Protein AF-A0A7W9BQ18-F1 (afdb_monomer_lite)

Structure (mmCIF, N/CA/C/O backbone):
data_AF-A0A7W9BQ18-F1
#
_entry.id   AF-A0A7W9BQ18-F1
#
loop_
_atom_site.group_PDB
_atom_site.id
_atom_site.type_symbol
_atom_site.label_atom_id
_atom_site.label_alt_id
_atom_site.label_comp_id
_atom_site.label_asym_id
_atom_site.label_entity_id
_atom_site.label_seq_id
_atom_site.pdbx_PDB_ins_code
_atom_site.Cartn_x
_atom_site.Cartn_y
_atom_site.Cartn_z
_atom_site.occupancy
_atom_site.B_iso_or_equiv
_atom_site.auth_seq_id
_atom_site.auth_comp_id
_atom_site.auth_asym_id
_atom_site.auth_atom_id
_atom_site.pdbx_PDB_model_num
ATOM 1 N N . MET A 1 1 ? 9.554 8.331 -1.768 1.00 91.44 1 MET A N 1
ATOM 2 C CA . MET A 1 1 ? 8.658 9.145 -2.609 1.00 91.44 1 MET A CA 1
ATOM 3 C C . MET A 1 1 ? 7.290 9.206 -1.966 1.00 91.44 1 MET A C 1
ATOM 5 O O . MET A 1 1 ? 6.729 8.157 -1.668 1.00 91.44 1 MET A O 1
ATOM 9 N N . TYR A 1 2 ? 6.785 10.415 -1.754 1.00 96.31 2 TYR A N 1
ATOM 10 C CA . TYR A 1 2 ? 5.410 10.662 -1.335 1.00 96.31 2 TYR A CA 1
ATOM 11 C C . TYR A 1 2 ? 4.577 10.983 -2.574 1.00 96.31 2 TYR A C 1
ATOM 13 O O . TYR A 1 2 ? 5.068 11.677 -3.463 1.00 96.31 2 TYR A O 1
ATOM 21 N N . ALA A 1 3 ? 3.347 10.486 -2.631 1.00 97.31 3 ALA A N 1
ATOM 22 C CA . ALA A 1 3 ? 2.400 10.801 -3.689 1.00 97.31 3 ALA A CA 1
ATOM 23 C C . ALA A 1 3 ? 1.060 11.197 -3.065 1.00 97.31 3 ALA A C 1
ATOM 25 O O . ALA A 1 3 ? 0.453 10.426 -2.317 1.00 97.31 3 ALA A O 1
ATOM 26 N N . ASN A 1 4 ? 0.621 12.415 -3.373 1.00 97.00 4 ASN A N 1
ATOM 27 C CA . ASN A 1 4 ? -0.750 12.840 -3.149 1.00 97.00 4 ASN A CA 1
ATOM 28 C C . ASN A 1 4 ? -1.521 12.611 -4.452 1.00 97.00 4 ASN A C 1
ATOM 30 O O . ASN A 1 4 ? -1.144 13.152 -5.489 1.00 97.00 4 ASN A O 1
ATOM 34 N N . HIS A 1 5 ? -2.556 11.783 -4.397 1.00 97.19 5 HIS A N 1
ATOM 35 C CA . HIS A 1 5 ? -3.391 11.426 -5.536 1.00 97.19 5 HIS A CA 1
ATOM 36 C C . HIS A 1 5 ? -4.853 11.584 -5.126 1.00 97.19 5 HIS A C 1
ATOM 38 O O . HIS A 1 5 ? -5.201 11.342 -3.972 1.00 97.19 5 HIS A O 1
ATOM 44 N N . GLU A 1 6 ? -5.735 11.881 -6.078 1.00 97.25 6 GLU A N 1
ATOM 45 C CA . GLU A 1 6 ? -7.191 11.972 -5.858 1.00 97.25 6 GLU A CA 1
ATOM 46 C C . GLU A 1 6 ? -7.820 10.705 -5.239 1.00 97.25 6 GLU A C 1
ATOM 48 O O . GLU A 1 6 ? -8.883 10.767 -4.634 1.00 97.25 6 GLU A O 1
ATOM 53 N N . LEU A 1 7 ? -7.142 9.552 -5.322 1.00 96.50 7 LEU A N 1
ATOM 54 C CA . LEU A 1 7 ? -7.595 8.269 -4.768 1.00 96.50 7 LEU A CA 1
ATOM 55 C C . LEU A 1 7 ? -7.021 8.004 -3.368 1.00 96.50 7 LEU A C 1
ATOM 57 O O . LEU A 1 7 ? -7.092 6.875 -2.868 1.00 96.50 7 LEU A O 1
ATOM 61 N N . GLY A 1 8 ? -6.407 9.021 -2.765 1.00 97.44 8 GLY A N 1
ATOM 62 C CA . GLY A 1 8 ? -5.744 8.975 -1.474 1.00 97.44 8 GLY A CA 1
ATOM 63 C C . GLY A 1 8 ? -4.223 8.881 -1.569 1.00 97.44 8 GLY A C 1
ATOM 64 O O . GLY A 1 8 ? -3.628 8.634 -2.620 1.00 97.44 8 GLY A O 1
ATOM 65 N N . PHE A 1 9 ? -3.590 9.050 -0.415 1.00 98.19 9 PHE A N 1
ATOM 66 C CA . PHE A 1 9 ? -2.140 9.084 -0.271 1.00 98.19 9 PHE A CA 1
ATOM 67 C C . PHE A 1 9 ? -1.451 7.746 -0.596 1.00 98.19 9 PHE A C 1
ATOM 69 O O . PHE A 1 9 ? -2.007 6.661 -0.377 1.00 98.19 9 PHE A O 1
ATOM 76 N N . ALA A 1 10 ? -0.204 7.827 -1.068 1.00 98.31 10 ALA A N 1
ATOM 77 C CA . ALA A 1 10 ? 0.727 6.710 -1.172 1.00 98.31 10 ALA A CA 1
ATOM 78 C C . ALA A 1 10 ? 2.165 7.115 -0.797 1.00 98.31 10 ALA A C 1
ATOM 80 O O . ALA A 1 10 ? 2.598 8.248 -1.009 1.00 98.31 10 ALA A O 1
ATOM 81 N N . LEU A 1 11 ? 2.934 6.158 -0.276 1.00 97.69 11 LEU A N 1
ATOM 82 C CA . LEU A 1 11 ? 4.351 6.316 0.047 1.00 97.69 11 LEU A CA 1
ATOM 83 C C . LEU A 1 11 ? 5.134 5.089 -0.406 1.00 97.69 11 LEU A C 1
ATOM 85 O O . LEU A 1 11 ? 4.839 3.965 -0.011 1.00 97.69 11 LEU A O 1
ATOM 89 N N . ALA A 1 12 ? 6.189 5.329 -1.177 1.00 96.81 12 ALA A N 1
ATOM 90 C CA . ALA A 1 12 ? 7.213 4.346 -1.500 1.00 96.81 12 ALA A CA 1
ATOM 91 C C . ALA A 1 12 ? 8.506 4.685 -0.749 1.00 96.81 12 ALA A C 1
ATOM 93 O O . ALA A 1 12 ? 9.097 5.749 -0.960 1.00 96.81 12 ALA A O 1
ATOM 94 N N . SER A 1 13 ? 8.941 3.793 0.139 1.00 95.50 13 SER A N 1
ATOM 95 C CA . SER A 1 13 ? 10.139 3.954 0.965 1.00 95.50 13 SER A CA 1
ATOM 96 C C . SER A 1 13 ? 11.015 2.702 0.895 1.00 95.50 13 SER A C 1
ATOM 98 O O . SER A 1 13 ? 10.533 1.597 0.649 1.00 95.50 13 SER A O 1
ATOM 100 N N . MET A 1 14 ? 12.312 2.869 1.131 1.00 93.56 14 MET A N 1
ATOM 101 C CA . MET A 1 14 ? 13.268 1.769 1.245 1.00 93.56 14 MET A CA 1
ATOM 102 C C . MET A 1 14 ? 13.710 1.594 2.699 1.00 93.56 14 MET A C 1
ATOM 104 O O . MET A 1 14 ? 13.707 2.535 3.493 1.00 93.56 14 MET A O 1
ATOM 108 N N . ARG A 1 15 ? 14.071 0.362 3.053 1.00 94.69 15 ARG A N 1
ATOM 109 C CA . ARG A 1 15 ? 14.679 -0.012 4.340 1.00 94.69 15 ARG A CA 1
ATOM 110 C C . ARG A 1 15 ? 16.114 -0.505 4.166 1.00 94.69 15 ARG A C 1
ATOM 112 O O . ARG A 1 15 ? 16.922 -0.341 5.068 1.00 94.69 15 ARG A O 1
ATOM 119 N N . SER A 1 16 ? 16.429 -1.112 3.023 1.00 94.81 16 SER A N 1
ATOM 120 C CA . SER A 1 16 ? 17.784 -1.486 2.597 1.00 94.81 16 SER A CA 1
ATOM 121 C C . SER A 1 16 ? 17.799 -1.696 1.071 1.00 94.81 16 SER A C 1
ATOM 123 O O . SER A 1 16 ? 16.731 -1.642 0.458 1.00 94.81 16 SER A O 1
ATOM 125 N N . PRO A 1 17 ? 18.946 -2.001 0.430 1.00 92.94 17 PRO A N 1
ATOM 126 C CA . PRO A 1 17 ? 19.002 -2.251 -1.018 1.00 92.94 17 PRO A CA 1
ATOM 127 C C . PRO A 1 17 ? 18.112 -3.400 -1.522 1.00 92.94 17 PRO A C 1
ATOM 129 O O . PRO A 1 17 ? 17.873 -3.509 -2.718 1.00 92.94 17 PRO A O 1
ATOM 132 N N . ARG A 1 18 ? 17.636 -4.273 -0.622 1.00 92.94 18 ARG A N 1
ATOM 133 C CA . ARG A 1 18 ? 16.784 -5.433 -0.942 1.00 92.94 18 ARG A CA 1
ATOM 134 C C . ARG A 1 18 ? 15.450 -5.439 -0.191 1.00 92.94 18 ARG A C 1
ATOM 136 O O . ARG A 1 18 ? 14.736 -6.433 -0.237 1.00 92.94 18 ARG A O 1
ATOM 143 N N . ARG A 1 19 ? 15.128 -4.378 0.560 1.00 94.75 19 ARG A N 1
ATOM 144 C CA . ARG A 1 19 ? 13.891 -4.298 1.351 1.00 94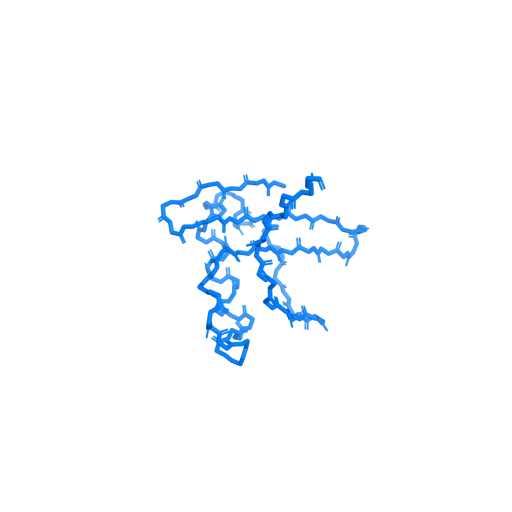.75 19 ARG A CA 1
ATOM 145 C C . ARG A 1 19 ? 13.240 -2.940 1.195 1.00 94.75 19 ARG A C 1
ATOM 147 O O . ARG A 1 19 ? 13.864 -1.913 1.463 1.00 94.75 19 ARG A O 1
ATOM 154 N N . SER A 1 20 ? 11.957 -2.965 0.874 1.00 95.94 20 SER A N 1
ATOM 155 C CA . SER A 1 20 ? 11.120 -1.781 0.716 1.00 95.94 20 SER A CA 1
ATOM 156 C C . SER A 1 20 ? 9.953 -1.806 1.697 1.00 95.94 20 SER A C 1
ATOM 158 O O . SER A 1 20 ? 9.567 -2.861 2.200 1.00 95.94 20 SER A 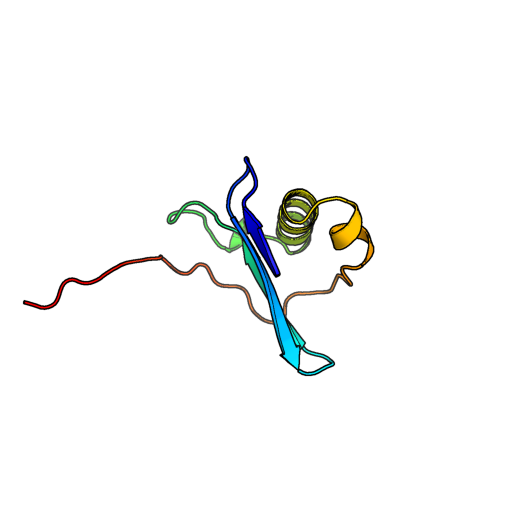O 1
ATOM 160 N N . ARG A 1 21 ? 9.390 -0.630 1.976 1.00 97.19 21 ARG A N 1
ATOM 161 C CA . ARG A 1 21 ? 8.136 -0.469 2.714 1.00 97.19 21 ARG A CA 1
ATOM 162 C C . ARG A 1 21 ? 7.256 0.504 1.944 1.00 97.19 21 ARG A C 1
ATOM 164 O O . ARG A 1 21 ? 7.669 1.628 1.652 1.00 97.19 21 ARG A O 1
ATOM 171 N N . TYR A 1 22 ? 6.051 0.057 1.631 1.00 97.69 22 TYR A N 1
ATOM 172 C CA . TYR A 1 22 ? 5.069 0.826 0.884 1.00 97.69 22 TYR A CA 1
ATOM 173 C C . TYR A 1 22 ? 3.853 1.090 1.763 1.00 97.69 22 TYR A C 1
ATOM 175 O O . TYR A 1 22 ? 3.506 0.262 2.603 1.00 97.69 22 TYR A O 1
ATOM 183 N N . TYR A 1 23 ? 3.214 2.234 1.560 1.00 97.56 23 TYR A N 1
ATOM 184 C CA . TYR A 1 23 ? 1.999 2.617 2.263 1.00 97.56 23 TYR A CA 1
ATOM 185 C C . TYR A 1 23 ? 0.996 3.178 1.269 1.00 97.56 23 TYR A C 1
ATOM 187 O O . TYR A 1 23 ? 1.368 3.867 0.319 1.00 97.56 23 TYR A O 1
ATOM 195 N N . ILE A 1 24 ? -0.275 2.919 1.533 1.00 97.75 24 ILE A N 1
ATOM 196 C CA . ILE A 1 24 ? -1.410 3.521 0.849 1.00 97.75 24 ILE A CA 1
ATOM 197 C C . ILE A 1 24 ? -2.434 3.904 1.915 1.00 97.75 24 ILE A C 1
ATOM 199 O O . ILE A 1 24 ? -2.609 3.189 2.899 1.00 97.75 24 ILE A O 1
ATOM 203 N N . GLN A 1 25 ? -3.106 5.034 1.738 1.00 97.81 25 GLN A N 1
ATOM 204 C CA . GLN A 1 25 ? -4.252 5.393 2.566 1.00 97.81 25 GLN A CA 1
ATOM 205 C C . GLN A 1 25 ? -5.442 4.473 2.259 1.00 97.81 25 GLN A C 1
ATOM 207 O O . GLN A 1 25 ? -5.765 4.245 1.086 1.00 97.81 25 GLN A O 1
ATOM 212 N N . CYS A 1 26 ? -6.076 3.979 3.314 1.00 97.00 26 CYS A N 1
ATOM 213 C CA . CYS A 1 26 ? -7.302 3.181 3.326 1.00 97.00 26 CYS A CA 1
ATOM 214 C C . CYS A 1 26 ? -8.215 3.689 4.453 1.00 97.00 26 CYS A C 1
ATOM 216 O O . CYS A 1 26 ? -7.785 4.541 5.243 1.00 97.00 26 CYS A O 1
ATOM 218 N N . ALA A 1 27 ? -9.465 3.222 4.499 1.00 95.06 27 ALA A N 1
ATOM 219 C CA . ALA A 1 27 ? -10.328 3.525 5.638 1.00 95.06 27 ALA A CA 1
ATOM 220 C C . ALA A 1 27 ? -9.845 2.772 6.892 1.00 95.06 27 ALA A C 1
ATOM 222 O O . ALA A 1 27 ? -9.171 1.746 6.803 1.00 95.06 27 ALA A O 1
ATOM 223 N N . VAL A 1 28 ? -10.119 3.333 8.072 1.00 90.69 28 VAL A N 1
ATOM 224 C CA . VAL A 1 28 ? -9.581 2.829 9.351 1.00 90.69 28 VAL A CA 1
ATOM 225 C C . VAL A 1 28 ? -10.198 1.493 9.778 1.00 90.69 28 VAL A C 1
ATOM 227 O O . VAL A 1 28 ? -9.614 0.780 10.588 1.00 90.69 28 VAL A O 1
ATOM 230 N N . ASP A 1 29 ? -11.370 1.184 9.240 1.00 93.25 29 ASP A N 1
ATOM 231 C CA . ASP A 1 29 ? -12.210 0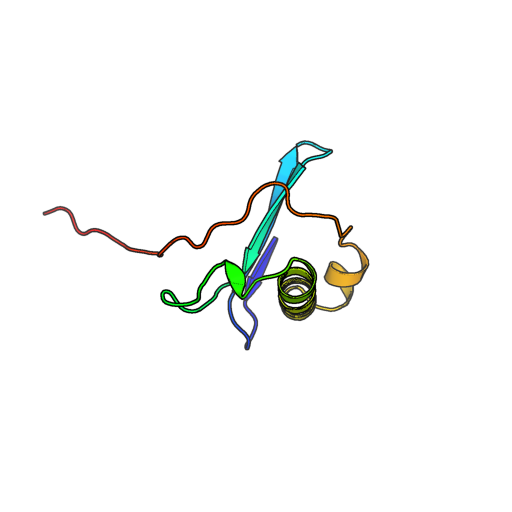.025 9.518 1.00 93.25 29 ASP A CA 1
ATOM 232 C C . ASP A 1 29 ? -12.096 -1.082 8.458 1.00 93.25 29 ASP A C 1
ATOM 234 O O . ASP A 1 29 ? -12.763 -2.106 8.583 1.00 93.25 29 ASP A O 1
ATOM 238 N N . GLU A 1 30 ? -11.250 -0.916 7.433 1.00 96.06 30 GLU A N 1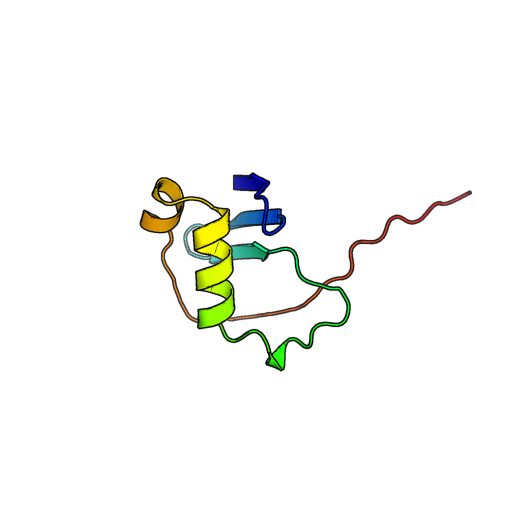
ATOM 239 C CA . GLU A 1 30 ? -10.996 -1.996 6.475 1.00 96.06 30 GLU A CA 1
ATOM 240 C C . GLU A 1 30 ? -10.296 -3.184 7.150 1.00 96.06 30 GLU A C 1
ATOM 242 O O . GLU A 1 30 ? -9.362 -3.011 7.938 1.00 96.06 30 GLU A O 1
ATOM 247 N N . ASP A 1 31 ? -10.700 -4.404 6.788 1.00 96.38 31 ASP A N 1
ATOM 248 C CA . ASP A 1 31 ? -10.016 -5.624 7.210 1.00 96.38 31 ASP A CA 1
ATOM 249 C C . ASP A 1 31 ? -8.781 -5.865 6.331 1.00 96.38 31 ASP A C 1
ATOM 251 O O . ASP A 1 31 ? -8.827 -5.787 5.102 1.00 96.38 31 ASP A O 1
ATOM 255 N N . ILE A 1 32 ? -7.652 -6.211 6.951 1.00 95.69 32 ILE A N 1
ATOM 256 C CA . ILE A 1 32 ? -6.428 -6.573 6.236 1.00 95.69 32 ILE A CA 1
ATOM 257 C C . ILE A 1 32 ? -6.597 -7.826 5.360 1.00 95.69 32 ILE A C 1
ATOM 259 O O . ILE A 1 32 ? -5.867 -7.976 4.372 1.00 95.69 32 ILE A O 1
ATOM 263 N N . ALA A 1 33 ? -7.551 -8.705 5.683 1.00 96.19 33 ALA A N 1
ATOM 264 C CA . ALA A 1 33 ? -7.908 -9.859 4.861 1.00 96.19 33 ALA A CA 1
ATOM 265 C C . ALA A 1 33 ? -8.405 -9.441 3.464 1.00 96.19 33 ALA A C 1
ATOM 267 O O . ALA A 1 33 ? -8.088 -10.106 2.476 1.00 96.19 33 ALA A O 1
ATOM 268 N N . ASP A 1 34 ? -9.055 -8.279 3.355 1.00 96.88 34 ASP A N 1
ATOM 269 C CA . ASP A 1 34 ? -9.531 -7.724 2.084 1.00 96.88 34 ASP A CA 1
ATOM 270 C C . ASP A 1 34 ? -8.415 -7.072 1.254 1.00 96.88 34 ASP A C 1
ATOM 272 O O . ASP A 1 34 ? -8.656 -6.589 0.143 1.00 96.88 34 ASP A O 1
ATOM 276 N N . TRP A 1 35 ? -7.174 -7.056 1.751 1.00 97.25 35 TRP A N 1
ATOM 277 C CA . TRP A 1 35 ? -6.007 -6.481 1.082 1.00 97.25 35 TRP A CA 1
ATOM 278 C C . TRP A 1 35 ? -5.015 -7.555 0.616 1.00 97.25 35 TRP A C 1
ATOM 280 O O . TRP A 1 35 ? -3.897 -7.640 1.141 1.00 97.25 35 TRP A O 1
ATOM 290 N N . PRO A 1 36 ? -5.353 -8.373 -0.402 1.00 97.38 36 PRO A N 1
ATOM 291 C CA . PRO A 1 36 ? -4.365 -9.230 -1.041 1.00 97.38 36 PRO A CA 1
ATOM 292 C C . PRO A 1 36 ? -3.309 -8.373 -1.751 1.00 97.38 36 PRO A C 1
ATOM 294 O O . PRO A 1 36 ? -3.585 -7.252 -2.193 1.00 97.38 36 PRO A O 1
ATOM 297 N N . ASP A 1 37 ? -2.103 -8.917 -1.916 1.00 97.88 37 ASP A N 1
ATOM 298 C CA . ASP A 1 37 ? -0.966 -8.185 -2.494 1.00 97.88 37 ASP A CA 1
ATOM 299 C C . ASP A 1 37 ? -1.298 -7.579 -3.862 1.00 97.88 37 ASP A C 1
ATOM 301 O O . ASP A 1 37 ? -0.926 -6.444 -4.150 1.00 97.88 37 ASP A O 1
ATOM 305 N N . ALA A 1 38 ? -2.067 -8.291 -4.690 1.00 97.38 38 ALA A N 1
ATOM 306 C CA . ALA A 1 38 ? -2.511 -7.794 -5.989 1.00 97.38 38 ALA A CA 1
ATOM 307 C C . ALA A 1 38 ? -3.340 -6.500 -5.876 1.00 97.38 38 ALA A C 1
ATOM 309 O O . ALA A 1 38 ? -3.084 -5.539 -6.606 1.00 97.38 38 ALA A O 1
ATOM 310 N N . ARG A 1 39 ? -4.291 -6.434 -4.929 1.00 97.50 39 ARG A N 1
ATOM 311 C CA . ARG A 1 39 ? -5.101 -5.228 -4.678 1.00 97.50 39 ARG A CA 1
ATOM 312 C C . ARG A 1 39 ? -4.211 -4.078 -4.213 1.00 97.50 39 ARG A C 1
ATOM 314 O O . ARG A 1 39 ? -4.337 -2.967 -4.732 1.00 97.50 39 ARG A O 1
ATOM 321 N N . PHE A 1 40 ? -3.297 -4.353 -3.282 1.00 98.00 40 PHE A N 1
ATOM 322 C CA . PHE A 1 40 ? -2.348 -3.364 -2.771 1.00 98.00 40 PHE A CA 1
ATOM 323 C C . PHE A 1 40 ? -1.481 -2.780 -3.892 1.00 98.00 40 PHE A C 1
ATOM 325 O O . PHE A 1 40 ? -1.447 -1.563 -4.073 1.00 98.00 40 PHE A O 1
ATOM 332 N N . TRP A 1 41 ? -0.833 -3.636 -4.689 1.00 98.00 41 TRP A N 1
ATOM 333 C CA . TRP A 1 41 ? 0.037 -3.207 -5.783 1.00 98.00 41 TRP A CA 1
ATOM 334 C C . TRP A 1 41 ? -0.713 -2.399 -6.837 1.00 98.00 41 TRP A C 1
ATOM 336 O O . TRP A 1 41 ? -0.203 -1.377 -7.291 1.00 98.00 41 TRP A O 1
ATOM 346 N N . ASN A 1 42 ? -1.931 -2.809 -7.197 1.00 97.75 42 ASN A N 1
ATOM 347 C CA . ASN A 1 42 ? -2.739 -2.077 -8.167 1.00 97.75 42 ASN A CA 1
ATOM 348 C C . ASN A 1 42 ? -3.078 -0.668 -7.662 1.00 97.75 42 ASN A C 1
ATOM 350 O O . ASN A 1 42 ? -2.866 0.305 -8.384 1.00 97.75 42 ASN A O 1
ATOM 354 N N . LYS A 1 43 ? -3.523 -0.530 -6.406 1.00 98.06 43 LYS A N 1
ATOM 355 C CA . LYS A 1 43 ? -3.813 0.784 -5.805 1.00 98.06 43 LYS A CA 1
ATOM 356 C C . LYS A 1 43 ? -2.553 1.642 -5.666 1.00 98.06 43 LYS A C 1
ATOM 358 O O . LYS A 1 43 ? -2.597 2.827 -5.985 1.00 98.06 43 LYS A O 1
ATOM 363 N N . LEU A 1 44 ? -1.437 1.059 -5.226 1.00 98.25 44 LEU A N 1
ATOM 364 C CA . LEU A 1 44 ? -0.163 1.764 -5.089 1.00 98.25 44 LEU A CA 1
ATOM 365 C C . LEU A 1 44 ? 0.321 2.301 -6.442 1.00 98.25 44 LEU A C 1
ATOM 367 O O . LEU A 1 44 ? 0.610 3.488 -6.554 1.00 98.25 44 LEU A O 1
ATOM 371 N N . CYS A 1 45 ? 0.394 1.450 -7.469 1.00 97.75 45 CYS A N 1
ATOM 372 C CA . CYS A 1 45 ? 0.897 1.835 -8.787 1.00 97.75 45 CYS A CA 1
ATOM 373 C C . CYS A 1 45 ? 0.041 2.923 -9.441 1.00 97.75 45 CYS A C 1
ATOM 375 O O . CYS A 1 45 ? 0.605 3.852 -10.009 1.00 97.75 45 CYS A O 1
ATOM 377 N N . VAL A 1 46 ? -1.290 2.856 -9.313 1.00 98.06 46 VAL A N 1
ATOM 378 C CA . VAL A 1 46 ? -2.170 3.935 -9.794 1.00 98.06 46 VAL A CA 1
ATOM 379 C C . VAL A 1 46 ? -1.806 5.259 -9.116 1.00 98.06 46 VAL A C 1
ATOM 381 O O . VAL A 1 46 ? -1.567 6.249 -9.797 1.00 98.06 46 VAL A O 1
ATOM 384 N N . ARG A 1 47 ? -1.664 5.265 -7.785 1.00 98.25 47 ARG A N 1
ATOM 385 C CA . ARG A 1 47 ? -1.381 6.487 -7.014 1.00 98.25 47 ARG A CA 1
ATOM 386 C C . ARG A 1 47 ? 0.018 7.064 -7.245 1.00 98.25 47 ARG A C 1
ATOM 388 O O . ARG A 1 47 ? 0.201 8.267 -7.104 1.00 98.25 47 ARG A O 1
ATOM 395 N N . LEU A 1 48 ? 1.003 6.226 -7.571 1.00 97.44 48 LEU A N 1
ATOM 396 C CA . LEU A 1 48 ? 2.374 6.657 -7.873 1.00 97.44 48 LEU A CA 1
ATOM 397 C C . LEU A 1 48 ? 2.530 7.245 -9.289 1.00 97.44 48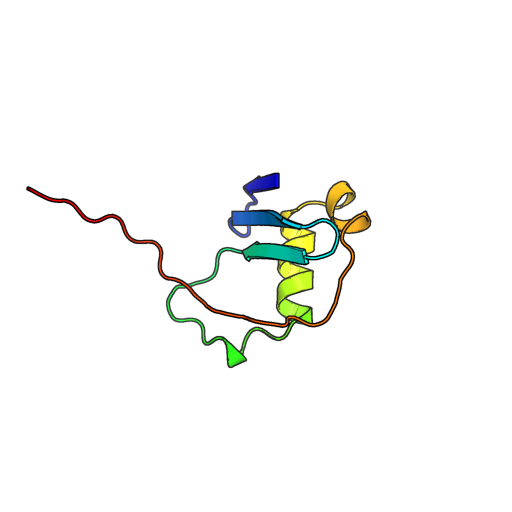 LEU A C 1
ATOM 399 O O . LEU A 1 48 ? 3.567 7.847 -9.579 1.00 97.44 48 LEU A O 1
ATOM 403 N N . GLY A 1 49 ? 1.529 7.069 -10.156 1.00 96.50 49 GLY A N 1
ATOM 404 C CA . GLY A 1 49 ? 1.566 7.488 -11.553 1.00 96.50 49 GLY A CA 1
ATOM 405 C C . GLY A 1 49 ? 2.363 6.535 -12.459 1.00 96.50 49 GLY A C 1
ATOM 406 O O . GLY A 1 49 ? 3.174 5.734 -11.980 1.00 96.50 49 GLY A O 1
ATOM 407 N N . PRO A 1 50 ? 2.149 6.608 -13.786 1.00 95.75 50 PRO A N 1
ATOM 408 C CA . PRO A 1 50 ? 2.631 5.610 -14.745 1.00 95.75 50 PRO A CA 1
ATOM 409 C C . PRO A 1 50 ? 4.160 5.487 -14.787 1.00 95.75 50 PRO A C 1
ATOM 411 O O . PRO A 1 50 ? 4.685 4.374 -14.793 1.00 95.75 50 PRO A O 1
ATOM 414 N N . GLU A 1 51 ? 4.887 6.605 -14.750 1.00 96.00 51 GLU A N 1
ATOM 415 C CA . GLU A 1 51 ? 6.354 6.601 -14.830 1.00 96.00 51 GLU A CA 1
ATOM 416 C C . GLU A 1 51 ? 7.014 5.919 -13.629 1.00 96.00 51 GLU A C 1
ATOM 418 O O . GLU A 1 51 ? 7.971 5.154 -13.774 1.00 96.00 51 GLU A O 1
ATOM 423 N N . THR A 1 52 ? 6.502 6.187 -12.427 1.00 95.25 52 THR A N 1
ATOM 424 C CA . THR A 1 52 ? 6.997 5.555 -11.202 1.00 95.25 52 THR A CA 1
ATOM 425 C C . THR A 1 52 ? 6.552 4.103 -11.150 1.00 95.25 52 THR A C 1
ATOM 427 O O . THR A 1 52 ? 7.357 3.231 -10.831 1.00 95.25 52 THR A O 1
ATOM 430 N N . ALA A 1 53 ? 5.290 3.824 -11.490 1.00 95.81 53 ALA A N 1
ATOM 431 C CA . ALA A 1 53 ? 4.725 2.481 -11.484 1.00 95.81 53 ALA A CA 1
ATOM 432 C C . ALA A 1 53 ? 5.504 1.511 -12.380 1.00 95.81 53 ALA A C 1
ATOM 434 O O . ALA A 1 53 ? 5.715 0.369 -11.976 1.00 95.81 53 ALA A O 1
ATOM 435 N N . ALA A 1 54 ? 5.991 1.972 -13.536 1.00 96.44 54 ALA A N 1
ATOM 436 C CA . ALA A 1 54 ? 6.818 1.178 -14.446 1.00 96.44 54 ALA A CA 1
ATOM 437 C C . ALA A 1 54 ? 8.147 0.706 -13.822 1.00 96.44 54 ALA A C 1
ATOM 439 O O . ALA A 1 54 ? 8.726 -0.279 -14.270 1.00 96.44 54 ALA A O 1
ATOM 440 N N . LYS A 1 55 ? 8.627 1.390 -12.776 1.00 94.62 55 LYS A N 1
ATOM 441 C CA . LYS A 1 55 ? 9.881 1.081 -12.069 1.00 94.62 55 LYS A CA 1
ATOM 442 C C . LYS A 1 55 ? 9.657 0.274 -10.786 1.00 94.62 55 LYS A C 1
ATOM 444 O O . LYS A 1 55 ? 10.620 -0.099 -10.119 1.00 94.62 55 LYS A O 1
ATOM 449 N N . VAL A 1 56 ? 8.403 0.022 -10.399 1.00 94.81 56 VAL A N 1
ATOM 450 C CA . VAL A 1 56 ? 8.079 -0.730 -9.182 1.00 94.81 56 VAL A CA 1
ATOM 451 C C . VAL A 1 56 ? 8.272 -2.222 -9.430 1.00 94.81 56 VAL A C 1
ATOM 453 O O . VAL A 1 56 ? 7.519 -2.845 -10.176 1.00 94.81 56 VAL A O 1
ATOM 456 N N . VAL A 1 57 ? 9.236 -2.818 -8.730 1.00 94.44 57 VAL A N 1
ATOM 457 C CA . VAL A 1 57 ? 9.377 -4.276 -8.655 1.00 94.44 57 VAL A CA 1
ATOM 458 C C . VAL A 1 57 ? 8.385 -4.810 -7.623 1.00 94.44 57 VAL A C 1
ATOM 460 O O . VAL A 1 57 ? 8.478 -4.492 -6.436 1.00 94.44 57 VAL A O 1
ATOM 463 N N . ARG A 1 58 ? 7.417 -5.605 -8.086 1.00 94.69 58 ARG A N 1
ATOM 464 C CA . ARG A 1 58 ? 6.390 -6.228 -7.241 1.00 94.69 58 ARG A CA 1
ATOM 465 C C . ARG A 1 58 ? 6.880 -7.566 -6.691 1.00 94.69 58 ARG A C 1
ATOM 467 O O . ARG A 1 58 ? 7.704 -8.237 -7.304 1.00 94.69 58 ARG A O 1
ATOM 474 N N . GLY A 1 59 ? 6.320 -7.970 -5.560 1.00 93.69 59 GLY A N 1
ATOM 475 C CA . GLY A 1 59 ? 6.585 -9.262 -4.938 1.00 93.69 59 GLY A CA 1
ATOM 476 C C . GLY A 1 59 ? 5.607 -9.546 -3.801 1.00 93.69 59 GLY A C 1
ATOM 477 O O . GLY A 1 59 ? 4.808 -8.661 -3.463 1.00 93.69 59 GLY A O 1
ATOM 478 N N . PRO A 1 60 ? 5.654 -10.760 -3.229 1.00 95.62 60 PRO A N 1
ATOM 479 C CA . PRO A 1 60 ? 4.851 -11.096 -2.067 1.00 95.62 60 PRO A CA 1
ATOM 480 C C . PRO A 1 60 ? 5.225 -10.200 -0.886 1.00 95.62 60 PRO A C 1
ATOM 482 O O . PRO A 1 60 ? 6.402 -9.891 -0.661 1.00 95.62 60 PRO A O 1
ATOM 485 N N . SER A 1 61 ? 4.222 -9.778 -0.127 1.00 94.62 61 SER A N 1
ATOM 486 C CA . SER A 1 61 ? 4.456 -9.089 1.133 1.00 94.62 61 SER A CA 1
ATOM 487 C C . SER A 1 61 ? 4.937 -10.081 2.194 1.00 94.62 61 SER A C 1
ATOM 489 O O . SER A 1 61 ? 4.420 -11.185 2.334 1.00 94.62 61 SER A O 1
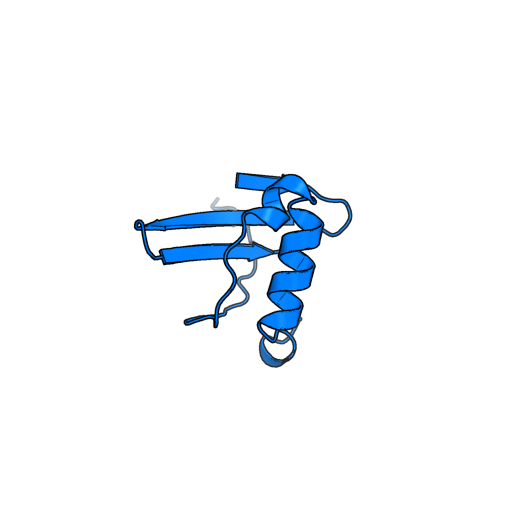ATOM 491 N N . PHE A 1 62 ? 5.954 -9.683 2.958 1.00 94.94 62 PHE A N 1
ATOM 492 C CA . PHE A 1 62 ? 6.396 -10.433 4.138 1.00 94.94 62 PHE A CA 1
ATOM 493 C C . PHE A 1 62 ? 5.605 -10.036 5.396 1.00 94.94 62 PHE A C 1
ATOM 495 O O . PHE A 1 62 ? 5.504 -10.815 6.334 1.00 94.94 62 PHE A O 1
ATOM 502 N N . GLU A 1 63 ? 5.054 -8.819 5.425 1.00 96.56 63 GLU A N 1
ATOM 503 C CA . GLU A 1 63 ? 4.249 -8.279 6.522 1.00 96.56 63 GLU A CA 1
ATOM 504 C C . GLU A 1 63 ? 3.256 -7.255 5.957 1.00 96.56 63 GLU A C 1
ATOM 506 O O . GLU A 1 63 ? 3.627 -6.415 5.129 1.00 96.56 63 GLU A O 1
ATOM 511 N N . LYS A 1 64 ? 2.007 -7.296 6.434 1.00 96.69 64 LYS A N 1
ATOM 512 C CA . LYS A 1 64 ? 0.963 -6.312 6.129 1.00 96.69 64 LYS A CA 1
ATOM 513 C C . LYS A 1 64 ? 0.182 -5.967 7.386 1.00 96.69 64 LYS A C 1
ATOM 515 O O . LYS A 1 64 ? -0.251 -6.857 8.108 1.00 96.69 64 LYS A O 1
ATOM 520 N N . THR A 1 65 ? -0.017 -4.676 7.611 1.00 96.00 65 THR A N 1
ATOM 521 C CA . THR A 1 65 ? -0.758 -4.141 8.754 1.00 96.00 65 THR A CA 1
ATOM 522 C C . THR A 1 65 ? -1.472 -2.855 8.350 1.00 96.00 65 THR A C 1
ATOM 524 O O . THR A 1 65 ? -1.000 -2.124 7.475 1.00 96.00 65 THR A O 1
ATOM 527 N N . ILE A 1 66 ? -2.605 -2.575 8.994 1.00 95.75 66 ILE A N 1
ATOM 528 C CA . ILE A 1 66 ? -3.309 -1.291 8.905 1.00 95.75 66 ILE A CA 1
ATOM 529 C C . ILE A 1 66 ? -3.015 -0.539 10.198 1.00 95.75 66 ILE A C 1
ATOM 531 O O . ILE A 1 66 ? -3.121 -1.093 11.291 1.00 95.75 66 ILE A O 1
ATOM 535 N N . THR A 1 67 ? -2.570 0.712 10.087 1.00 93.94 67 THR A N 1
ATOM 536 C CA . THR A 1 67 ? -2.202 1.532 11.247 1.00 93.94 67 THR A CA 1
ATOM 537 C C . THR A 1 67 ? -3.039 2.808 11.267 1.00 93.94 67 THR A C 1
ATOM 539 O O . THR A 1 67 ? -2.967 3.582 10.311 1.00 93.94 67 THR A O 1
ATOM 542 N N . PRO A 1 68 ? -3.800 3.073 12.345 1.00 93.06 68 PRO A N 1
ATOM 543 C CA . PRO A 1 68 ? -4.571 4.302 12.465 1.00 93.06 68 PRO A CA 1
ATOM 544 C C . PRO A 1 68 ? -3.640 5.507 12.653 1.00 93.06 68 PRO A C 1
ATOM 546 O O . PRO A 1 68 ? -2.773 5.505 13.530 1.00 93.06 68 PRO A O 1
ATOM 549 N N . LEU A 1 69 ? -3.849 6.562 11.865 1.00 92.06 69 LEU A N 1
ATOM 550 C CA . LEU A 1 69 ? -3.176 7.849 12.053 1.00 92.06 69 LEU A CA 1
ATOM 551 C C . LEU A 1 69 ? -3.922 8.658 13.117 1.00 92.06 69 LEU A C 1
ATOM 553 O O . LEU A 1 69 ? -5.117 8.909 12.982 1.00 92.06 69 LEU A O 1
ATOM 557 N N . ARG A 1 70 ? -3.229 9.046 14.193 1.00 88.75 70 ARG A N 1
ATOM 558 C CA . ARG A 1 70 ? -3.804 9.815 15.306 1.00 88.75 70 ARG A CA 1
ATOM 559 C C . ARG A 1 70 ? -2.796 10.839 15.815 1.00 88.75 70 ARG A C 1
ATOM 561 O O . ARG A 1 70 ? -1.639 10.490 16.034 1.00 88.75 70 ARG A O 1
ATOM 568 N N . SER A 1 71 ? -3.257 12.055 16.081 1.00 88.19 71 SER A N 1
ATOM 569 C CA . SER A 1 71 ? -2.514 13.046 16.865 1.00 88.19 71 SER A CA 1
ATOM 570 C C . SER A 1 71 ? -3.000 12.995 18.311 1.00 88.19 71 SER A C 1
ATOM 572 O O . SER A 1 71 ? -4.196 12.849 18.554 1.00 88.19 71 SER A O 1
ATOM 574 N N . LYS A 1 72 ? -2.086 13.099 19.277 1.00 77.75 72 LYS A N 1
ATOM 575 C CA . LYS A 1 72 ? -2.429 13.236 20.698 1.00 77.75 72 LYS A CA 1
ATOM 576 C C . LYS A 1 72 ? -2.048 14.637 21.147 1.00 77.75 72 LYS A C 1
ATOM 578 O O . LYS A 1 72 ? -0.910 15.047 20.936 1.00 77.75 72 LYS A O 1
ATOM 583 N N . PHE A 1 73 ? -2.987 15.348 21.755 1.00 81.06 73 PHE A N 1
ATOM 584 C CA . PHE A 1 73 ? -2.679 16.573 22.479 1.00 81.06 73 PHE A CA 1
ATOM 585 C C . PHE A 1 73 ? -2.238 16.185 23.892 1.00 81.06 73 PHE A C 1
ATOM 587 O O . PHE A 1 73 ? -2.899 15.366 24.531 1.00 81.06 73 PHE A O 1
ATOM 594 N N . ILE A 1 74 ? -1.107 16.716 24.345 1.00 78.06 74 ILE A N 1
ATOM 595 C CA . ILE A 1 74 ? -0.623 16.545 25.716 1.00 78.06 74 ILE A CA 1
ATOM 596 C C . ILE A 1 74 ? -0.645 17.946 26.319 1.00 78.06 74 ILE A C 1
ATOM 598 O O . ILE A 1 74 ? 0.127 18.799 25.886 1.00 78.06 74 ILE A O 1
ATOM 602 N N . SER A 1 75 ? -1.598 18.184 27.221 1.00 71.38 75 SER A N 1
ATOM 603 C CA . SER A 1 75 ? -1.682 19.390 28.052 1.00 71.38 75 SER A CA 1
ATOM 604 C C . SER A 1 75 ? -0.911 19.199 29.345 1.00 71.38 75 SER A C 1
ATOM 606 O O . SER A 1 75 ? -1.097 18.105 29.931 1.00 71.38 75 SER A O 1
#

Organism: NCBI:txid1843237

Foldseek 3Di:
DWFQDPLFTKDWAAPDPPGIDIDTDDDQPDDCVVDAQVNVLVRRLVRVDPVVNVVDDGDHDPDDDRDDDDDDDDD

Secondary structure (DSSP, 8-state):
-EE--TT--EEEEEEETTEEEEEE---TT--GGG--HHHHHHHHHHHH-HHHHTT------S-------------

Radius of gyration: 13.53 Å; chains: 1; bounding box: 31×30×43 Å

InterPro domains:
  IPR002938 FAD-binding domain [PF01494] (1-72)

Sequence (75 aa):
MYANHELGFALASMRSPRRSRYYIQCAVDEDIADWPDARFWNKLCVRLGPETAAKVVRGPSFEKTITPLRSKFIS

pLDDT: mean 94.84, std 4.78, range [71.38, 98.31]